Protein AF-A0A607Y9W4-F1 (afdb_monomer_lite)

Organism: NCBI:txid211968

Structure (mmCIF, N/CA/C/O backbone):
data_AF-A0A607Y9W4-F1
#
_entry.id   AF-A0A607Y9W4-F1
#
loop_
_atom_site.group_PDB
_atom_site.id
_atom_site.type_symbol
_atom_site.label_atom_id
_atom_site.label_alt_id
_atom_site.label_comp_id
_atom_site.label_asym_id
_atom_site.label_entity_id
_atom_site.label_seq_id
_atom_site.pdbx_PDB_ins_code
_atom_site.Cartn_x
_atom_site.Cartn_y
_atom_site.Cartn_z
_atom_site.occupancy
_atom_site.B_iso_or_equiv
_atom_site.auth_seq_id
_atom_site.auth_comp_id
_atom_site.auth_asym_id
_atom_site.auth_atom_id
_atom_site.pdbx_PDB_model_num
ATOM 1 N N . MET A 1 1 ? -17.759 1.672 23.196 1.00 49.59 1 MET A N 1
ATOM 2 C CA . MET A 1 1 ? -18.093 1.057 21.896 1.00 49.59 1 MET A CA 1
ATOM 3 C C . MET A 1 1 ? -17.533 1.968 20.822 1.00 49.59 1 MET A C 1
ATOM 5 O O . MET A 1 1 ? -18.019 3.084 20.705 1.00 49.59 1 MET A O 1
ATOM 9 N N . ALA A 1 2 ? -16.459 1.569 20.141 1.00 61.28 2 ALA A N 1
ATOM 10 C CA . ALA A 1 2 ? -16.024 2.295 18.952 1.00 61.28 2 ALA A CA 1
ATOM 11 C C . ALA A 1 2 ? -17.005 1.941 17.825 1.00 61.28 2 ALA A C 1
ATOM 13 O O . ALA A 1 2 ? -17.264 0.763 17.601 1.00 61.28 2 ALA A O 1
ATOM 14 N N . GLY A 1 3 ? -17.631 2.940 17.200 1.00 80.00 3 GLY A N 1
ATOM 15 C CA . GLY A 1 3 ? -18.433 2.719 15.993 1.00 80.00 3 GLY A CA 1
ATOM 16 C C . GLY A 1 3 ? -17.538 2.359 14.805 1.00 80.00 3 GLY A C 1
ATOM 17 O O . GLY A 1 3 ? -16.326 2.565 14.862 1.00 80.00 3 GLY A O 1
ATOM 18 N N . SER A 1 4 ? -18.118 1.843 13.720 1.00 90.06 4 SER A N 1
ATOM 19 C CA . SER A 1 4 ? -17.346 1.483 12.527 1.00 90.06 4 SER A CA 1
ATOM 20 C C . SER A 1 4 ? -16.551 2.674 11.989 1.00 90.06 4 SER A C 1
ATOM 22 O O . SER A 1 4 ? -17.078 3.780 11.869 1.00 90.06 4 SER A O 1
ATOM 24 N N . THR A 1 5 ? -15.278 2.450 11.664 1.00 95.69 5 THR A N 1
ATOM 25 C CA . THR A 1 5 ? -14.373 3.489 11.149 1.00 95.69 5 THR A CA 1
ATOM 26 C C . THR A 1 5 ? -13.770 3.058 9.822 1.00 95.69 5 THR A C 1
ATOM 28 O O . THR A 1 5 ? -13.392 1.900 9.653 1.00 95.69 5 THR A O 1
ATOM 31 N N . VAL A 1 6 ? -13.648 4.001 8.887 1.00 96.38 6 VAL A N 1
ATOM 32 C CA . VAL A 1 6 ? -12.937 3.809 7.621 1.00 96.38 6 VAL A CA 1
ATOM 33 C C . VAL A 1 6 ? -11.820 4.840 7.521 1.00 96.38 6 VAL A C 1
ATOM 35 O O . VAL A 1 6 ? -12.061 6.029 7.716 1.00 96.38 6 VAL A O 1
ATOM 38 N N . LEU A 1 7 ? -10.611 4.391 7.192 1.00 97.50 7 LEU A N 1
ATOM 39 C CA . LEU A 1 7 ? -9.509 5.259 6.783 1.00 97.50 7 LEU A CA 1
ATOM 40 C C . LEU A 1 7 ? -9.122 4.954 5.342 1.00 97.50 7 LEU A C 1
ATOM 42 O O . LEU A 1 7 ? -9.142 3.804 4.900 1.00 97.50 7 LEU A O 1
ATOM 46 N N . THR A 1 8 ? -8.751 6.002 4.619 1.00 97.75 8 THR A N 1
ATOM 47 C CA . THR A 1 8 ? -8.258 5.911 3.247 1.00 97.75 8 THR A CA 1
ATOM 48 C C . THR A 1 8 ?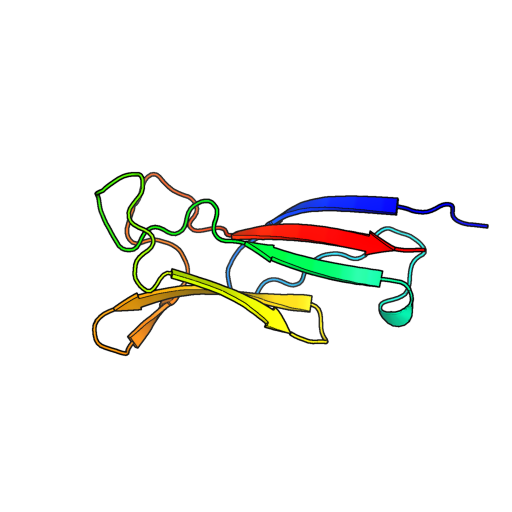 -7.055 6.823 3.076 1.00 97.75 8 THR A C 1
ATOM 50 O O . THR A 1 8 ? -6.832 7.736 3.876 1.00 97.75 8 THR A O 1
ATOM 53 N N . GLY A 1 9 ? -6.271 6.586 2.034 1.00 97.38 9 GLY A N 1
ATOM 54 C CA . GLY A 1 9 ? -5.183 7.480 1.673 1.00 97.38 9 GLY A CA 1
ATOM 55 C C . GLY A 1 9 ? -4.253 6.878 0.638 1.00 97.38 9 GLY A C 1
ATOM 56 O O . GLY A 1 9 ? -4.550 5.850 0.029 1.00 97.38 9 GLY A O 1
ATOM 57 N N . LEU A 1 10 ? -3.108 7.532 0.468 1.00 97.31 10 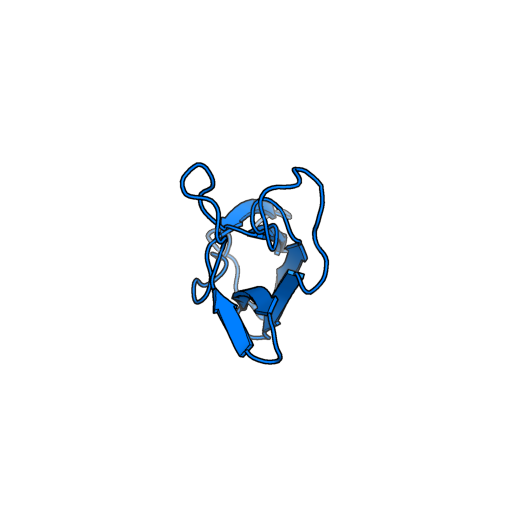LEU A N 1
ATOM 58 C CA . LEU A 1 10 ? -2.014 7.058 -0.369 1.00 97.31 10 LEU A CA 1
ATOM 59 C C . LEU A 1 10 ? -0.910 6.461 0.498 1.00 97.31 10 LEU A C 1
ATOM 61 O O . LEU A 1 10 ? -0.564 7.010 1.545 1.00 97.31 10 LEU A O 1
ATOM 65 N N . ILE A 1 11 ? -0.333 5.358 0.038 1.00 97.56 11 ILE A N 1
ATOM 66 C CA . ILE A 1 11 ? 0.690 4.601 0.751 1.00 97.56 11 ILE A CA 1
ATOM 67 C C . ILE A 1 11 ? 1.746 4.067 -0.220 1.00 97.56 11 ILE A C 1
ATOM 69 O O . ILE A 1 11 ? 1.443 3.620 -1.326 1.00 97.56 11 ILE A O 1
ATOM 73 N N . GLY A 1 12 ? 3.009 4.175 0.177 1.00 96.50 12 GLY A N 1
ATOM 74 C CA . GLY A 1 12 ? 4.158 3.728 -0.598 1.00 96.50 12 GLY A CA 1
ATOM 75 C C . GLY A 1 12 ? 4.480 2.250 -0.396 1.00 96.50 12 GLY A C 1
ATOM 76 O O . GLY A 1 12 ? 3.996 1.593 0.528 1.00 96.50 12 GLY A O 1
ATOM 77 N N . ASN A 1 13 ? 5.350 1.737 -1.263 1.00 97.00 13 ASN A N 1
ATOM 78 C CA . ASN A 1 13 ? 5.896 0.391 -1.143 1.00 97.00 13 ASN A CA 1
ATOM 79 C C . ASN A 1 13 ? 6.610 0.179 0.200 1.00 97.00 13 ASN A C 1
ATOM 81 O O . ASN A 1 13 ? 7.360 1.044 0.648 1.00 97.00 13 ASN A O 1
ATOM 85 N N . GLY A 1 14 ? 6.411 -0.982 0.820 1.00 97.38 14 GLY A N 1
ATOM 86 C CA . GLY A 1 14 ? 7.031 -1.349 2.093 1.00 97.38 14 GLY A CA 1
ATOM 87 C C . GLY A 1 14 ? 6.462 -0.618 3.309 1.00 97.38 14 GLY A C 1
ATOM 88 O O . GLY A 1 14 ? 6.919 -0.859 4.422 1.00 97.38 14 GLY A O 1
ATOM 89 N N . GLN A 1 15 ? 5.469 0.258 3.134 1.00 98.12 15 GLN A N 1
ATOM 90 C CA . GLN A 1 15 ? 4.782 0.900 4.250 1.00 98.12 15 GLN A CA 1
ATOM 91 C C . GLN A 1 15 ? 3.631 0.026 4.761 1.00 98.12 15 GLN A C 1
ATOM 93 O O . GLN A 1 15 ? 3.079 -0.805 4.037 1.00 98.12 15 GLN A O 1
ATOM 98 N N . GLN A 1 16 ? 3.263 0.236 6.024 1.00 98.19 16 GLN A N 1
ATOM 99 C CA . GLN A 1 16 ? 2.159 -0.460 6.674 1.00 98.19 16 GLN A CA 1
ATOM 100 C C . GLN A 1 16 ? 0.905 0.418 6.676 1.00 98.19 16 GLN A C 1
ATOM 102 O O . GLN A 1 16 ? 0.976 1.576 7.091 1.00 98.19 16 GLN A O 1
ATOM 107 N N . ILE A 1 17 ? -0.249 -0.117 6.257 1.00 98.44 17 ILE A N 1
ATOM 108 C CA . ILE A 1 17 ? -1.522 0.608 6.405 1.00 98.44 17 ILE A CA 1
ATOM 109 C C . ILE A 1 17 ? -1.758 0.870 7.903 1.00 98.44 17 ILE A C 1
ATOM 111 O O . ILE A 1 17 ? -1.702 -0.083 8.695 1.00 98.44 17 ILE A O 1
ATOM 115 N N . PRO A 1 18 ? -2.015 2.126 8.317 1.00 97.56 18 PRO A N 1
ATOM 116 C CA . PRO A 1 18 ? -2.269 2.440 9.716 1.00 97.56 18 PRO A CA 1
ATOM 117 C C . PRO A 1 18 ? -3.598 1.839 10.177 1.00 97.56 18 PRO A C 1
ATOM 119 O O . PRO A 1 18 ? -4.566 1.776 9.421 1.00 97.56 18 PRO A O 1
ATOM 122 N N . LEU A 1 19 ? -3.658 1.430 11.443 1.00 96.19 19 LEU A N 1
ATOM 123 C CA . LEU A 1 19 ? -4.929 1.108 12.082 1.00 96.19 19 LEU A CA 1
ATOM 124 C C . LEU A 1 19 ? -5.639 2.389 12.516 1.00 96.19 19 LEU A C 1
ATOM 126 O O . LEU A 1 19 ? -4.985 3.283 13.062 1.00 96.19 19 LEU A O 1
ATOM 130 N N . PRO A 1 20 ? -6.969 2.468 12.362 1.00 94.44 20 PRO A N 1
ATOM 131 C CA . PRO A 1 20 ? -7.746 3.469 13.069 1.00 94.44 20 PRO A CA 1
ATOM 132 C C . PRO A 1 20 ? -7.542 3.345 14.584 1.00 94.44 20 PRO A C 1
ATOM 134 O O . PRO A 1 20 ? -7.442 2.242 15.129 1.00 94.44 20 PRO A O 1
ATOM 137 N N . ALA A 1 21 ? -7.462 4.487 15.269 1.00 92.38 21 ALA A N 1
ATOM 138 C CA . ALA A 1 21 ? -7.228 4.523 16.708 1.00 92.38 21 ALA A CA 1
ATOM 139 C C . ALA A 1 21 ? -8.302 3.721 17.463 1.00 92.38 21 ALA A C 1
ATOM 141 O O . ALA A 1 21 ? -9.495 3.866 17.206 1.00 92.38 21 ALA A O 1
ATOM 142 N N . GLY A 1 22 ? -7.871 2.879 18.405 1.00 93.00 22 GLY A N 1
ATOM 143 C CA . GLY A 1 22 ? -8.768 2.046 19.212 1.00 93.00 22 GLY A CA 1
ATOM 144 C C . GLY A 1 22 ? -9.191 0.716 18.577 1.00 93.00 22 GLY A C 1
ATOM 145 O O . GLY A 1 22 ? -9.934 -0.021 19.219 1.00 93.00 22 GLY A O 1
ATOM 146 N N . PHE A 1 23 ? -8.708 0.377 17.375 1.00 95.12 23 PHE A N 1
ATOM 147 C CA . PHE A 1 23 ? -8.956 -0.920 16.738 1.00 95.12 23 PHE A CA 1
ATOM 148 C C . PHE A 1 23 ? -7.727 -1.826 16.755 1.00 95.12 23 PHE A C 1
ATOM 150 O O . PHE A 1 23 ? -6.589 -1.378 16.616 1.00 95.12 23 PHE A O 1
ATOM 157 N N . SER A 1 24 ? -7.974 -3.128 16.873 1.00 95.06 24 SER A N 1
ATOM 158 C CA . SER A 1 24 ? -6.980 -4.165 16.597 1.00 95.06 24 SER A CA 1
ATOM 159 C C . SER A 1 24 ? -7.088 -4.659 15.151 1.00 95.06 24 SER A C 1
ATOM 161 O O . SER A 1 24 ? -8.111 -4.507 14.490 1.00 95.06 24 SER A O 1
ATOM 163 N N . GLN A 1 25 ? -6.035 -5.305 14.652 1.00 95.44 25 GLN A N 1
ATOM 164 C CA . GLN A 1 25 ? -5.984 -5.825 13.281 1.00 95.44 25 GLN A CA 1
ATOM 165 C C . GLN A 1 25 ? -7.107 -6.812 12.950 1.00 95.44 25 GLN A C 1
ATOM 167 O O . GLN A 1 25 ? -7.609 -6.803 11.833 1.00 95.44 25 GLN A O 1
ATOM 172 N N . ASN A 1 26 ? -7.523 -7.624 13.923 1.00 95.75 26 ASN A N 1
ATOM 173 C CA . ASN A 1 26 ? -8.554 -8.649 13.736 1.00 95.75 26 ASN A CA 1
ATOM 174 C C . ASN A 1 26 ? -9.968 -8.065 13.608 1.00 95.75 26 ASN A C 1
ATOM 176 O O . ASN A 1 26 ? -10.896 -8.786 13.263 1.00 95.75 26 ASN A O 1
ATOM 180 N N . GLN A 1 27 ? -10.125 -6.773 13.891 1.00 95.81 27 GLN A N 1
ATOM 181 C CA . GLN A 1 27 ? -11.374 -6.031 13.745 1.00 95.81 27 GLN A CA 1
ATOM 182 C C . GLN A 1 27 ? -11.444 -5.281 12.415 1.00 95.81 27 GLN A C 1
ATOM 184 O O . GLN A 1 27 ? -12.380 -4.521 12.191 1.00 95.81 27 GLN A O 1
ATOM 189 N N . CYS A 1 28 ? -10.439 -5.439 11.552 1.00 96.88 28 CYS A N 1
ATOM 190 C CA . CYS A 1 28 ? -10.288 -4.642 10.350 1.00 96.88 28 CYS A CA 1
ATOM 191 C C . CYS A 1 28 ? -10.156 -5.510 9.103 1.00 96.88 28 CYS A C 1
ATOM 193 O O . CYS A 1 28 ? -9.545 -6.576 9.111 1.00 96.88 28 CYS A O 1
ATOM 195 N N . THR A 1 29 ? -10.661 -4.981 7.998 1.00 97.38 29 THR A N 1
ATOM 196 C CA . THR A 1 29 ? -10.391 -5.456 6.643 1.00 97.38 29 THR A CA 1
ATOM 197 C C . THR A 1 29 ? -9.735 -4.332 5.856 1.00 97.38 29 THR A C 1
ATOM 199 O O . THR A 1 29 ? -9.978 -3.153 6.118 1.00 97.38 29 THR A O 1
ATOM 202 N N . TRP A 1 30 ? -8.862 -4.676 4.915 1.00 98.19 30 TRP A N 1
ATOM 203 C CA . TRP A 1 30 ? -8.135 -3.689 4.128 1.00 98.19 30 TRP A CA 1
ATOM 204 C C . TRP A 1 30 ? -7.945 -4.149 2.692 1.00 98.19 30 TRP A C 1
ATOM 206 O O . TRP A 1 30 ? -7.942 -5.340 2.384 1.00 98.19 30 TRP A O 1
ATOM 216 N N . SER A 1 31 ? -7.768 -3.175 1.811 1.00 97.81 31 SER A N 1
ATOM 217 C CA . SER A 1 31 ? -7.427 -3.388 0.411 1.00 97.81 31 SER A CA 1
ATOM 218 C C . SER A 1 31 ? -6.507 -2.275 -0.069 1.00 97.81 31 SER A C 1
ATOM 220 O O . SER A 1 31 ? -6.437 -1.199 0.532 1.00 97.81 31 SER A O 1
ATOM 222 N N . VAL A 1 32 ? -5.787 -2.554 -1.150 1.00 97.56 32 VAL A N 1
ATOM 223 C CA . VAL A 1 32 ? -4.962 -1.576 -1.854 1.00 97.56 32 VAL A CA 1
ATOM 224 C C . VAL A 1 32 ? -5.262 -1.631 -3.339 1.00 97.56 32 VAL A C 1
ATOM 226 O O . VAL A 1 32 ? -5.614 -2.686 -3.864 1.00 97.56 32 VAL A O 1
ATOM 229 N N . SER A 1 33 ? -5.097 -0.500 -4.011 1.00 95.12 33 SER A N 1
ATOM 230 C CA . SER A 1 33 ? -5.242 -0.391 -5.458 1.00 95.12 33 SER A CA 1
ATOM 231 C C . SER A 1 33 ? -4.156 0.506 -6.035 1.00 95.12 33 SER A C 1
A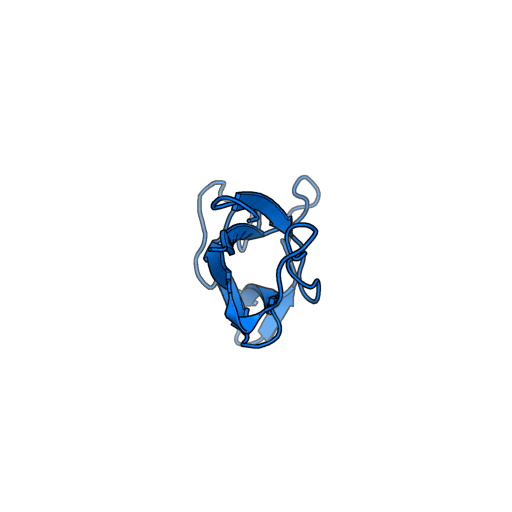TOM 233 O O . SER A 1 33 ? -3.568 1.347 -5.354 1.00 95.12 33 SER A O 1
ATOM 235 N N . ASN A 1 34 ? -3.888 0.331 -7.320 1.00 90.44 34 ASN A N 1
ATOM 236 C CA . ASN A 1 34 ? -3.034 1.221 -8.088 1.00 90.44 34 ASN A CA 1
ATOM 237 C C . ASN A 1 34 ? -3.630 2.636 -8.097 1.00 90.44 34 ASN A C 1
ATOM 239 O O . ASN A 1 34 ? -4.839 2.791 -8.278 1.00 90.44 34 ASN A O 1
ATOM 243 N N . SER A 1 35 ? -2.788 3.648 -7.869 1.00 88.44 35 SER A N 1
ATOM 244 C CA . SER A 1 35 ? -3.201 5.060 -7.841 1.00 88.44 35 SER A CA 1
ATOM 245 C C . SER A 1 35 ? -2.238 5.936 -8.637 1.00 88.44 35 SER A C 1
ATOM 247 O O . SER A 1 35 ? -2.667 6.661 -9.526 1.00 88.44 35 SER A O 1
ATOM 249 N N . GLU A 1 36 ? -0.934 5.847 -8.358 1.00 89.06 36 GLU A N 1
ATOM 250 C CA . GLU A 1 36 ? 0.089 6.735 -8.936 1.00 89.06 36 GLU A CA 1
ATOM 251 C C . GLU A 1 36 ? 1.343 5.982 -9.412 1.00 89.06 36 GLU A C 1
ATOM 253 O O . GLU A 1 36 ? 2.426 6.561 -9.509 1.00 89.06 36 GLU A O 1
ATOM 258 N N . ASN A 1 37 ? 1.226 4.682 -9.694 1.00 82.81 37 ASN A N 1
ATOM 259 C CA . ASN A 1 37 ? 2.344 3.810 -10.073 1.00 82.81 37 ASN A CA 1
ATOM 260 C C . ASN A 1 37 ? 2.269 3.267 -11.519 1.00 82.81 37 ASN A C 1
ATOM 262 O O . ASN A 1 37 ? 2.280 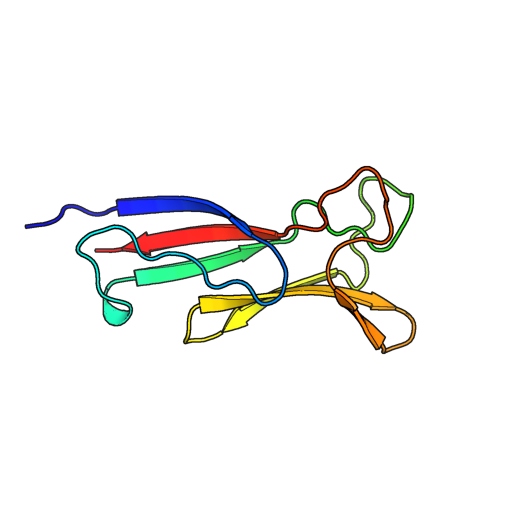2.046 -11.721 1.00 82.81 37 ASN A O 1
ATOM 266 N N . PRO A 1 38 ? 2.173 4.136 -12.545 1.00 81.31 38 PRO A N 1
ATOM 267 C CA . PRO A 1 38 ? 2.240 3.690 -13.929 1.00 81.31 38 PRO A CA 1
ATOM 268 C C . PRO A 1 38 ? 3.653 3.200 -14.281 1.00 81.31 38 PRO A C 1
ATOM 270 O O . PRO A 1 38 ? 4.656 3.775 -13.859 1.00 81.31 38 PRO A O 1
ATOM 273 N N . HIS A 1 39 ? 3.715 2.178 -15.134 1.00 78.50 39 HIS A N 1
ATOM 274 C CA . HIS A 1 39 ? 4.958 1.585 -15.647 1.00 78.50 39 HIS A CA 1
ATOM 275 C C . HIS A 1 39 ? 5.740 2.544 -16.575 1.00 78.50 39 HIS A C 1
ATOM 277 O O . HIS A 1 39 ? 6.900 2.310 -16.908 1.00 78.50 39 HIS A O 1
ATOM 283 N N . GLY A 1 40 ? 5.130 3.648 -17.031 1.00 73.50 40 GLY A N 1
ATOM 284 C CA . GLY A 1 40 ? 5.790 4.589 -17.935 1.00 73.50 40 GLY A CA 1
ATOM 285 C C . GLY A 1 40 ? 5.044 5.903 -18.163 1.00 73.50 40 GLY A C 1
ATOM 286 O O . GLY A 1 40 ? 4.141 6.283 -17.425 1.00 73.50 40 GLY A O 1
ATOM 287 N N . TRP A 1 41 ? 5.441 6.612 -19.219 1.00 71.00 41 TRP A N 1
ATOM 288 C CA . TRP A 1 41 ? 5.012 7.980 -19.544 1.00 71.00 41 TRP A CA 1
ATOM 289 C C . TRP A 1 41 ? 3.562 8.111 -20.039 1.00 71.00 41 TRP A C 1
ATOM 291 O O . TRP A 1 41 ? 3.045 9.223 -20.143 1.00 71.00 41 TRP A O 1
ATOM 301 N N . LYS A 1 42 ? 2.877 6.997 -20.328 1.00 71.12 42 LYS A N 1
ATOM 302 C CA . LYS A 1 42 ? 1.460 7.013 -20.706 1.00 71.12 42 LYS A CA 1
ATOM 303 C C . LYS A 1 42 ? 0.587 7.157 -19.446 1.00 71.12 42 LYS A C 1
ATOM 305 O O . LYS A 1 42 ? 0.629 6.259 -18.607 1.00 71.12 42 LYS A O 1
ATOM 310 N N . PRO A 1 43 ? -0.247 8.210 -19.324 1.00 63.81 43 PRO A N 1
ATOM 311 C CA . PRO A 1 43 ? -0.936 8.557 -18.073 1.00 63.81 43 PRO A CA 1
ATOM 312 C C . PRO A 1 43 ? -1.822 7.459 -17.469 1.00 63.81 43 PRO A C 1
ATOM 314 O O . PRO A 1 43 ? -2.000 7.430 -16.260 1.00 63.81 43 PRO A O 1
ATOM 317 N N . ASN A 1 44 ? -2.343 6.547 -18.297 1.00 68.25 44 ASN A N 1
ATOM 318 C CA . ASN A 1 44 ? -3.277 5.489 -17.889 1.00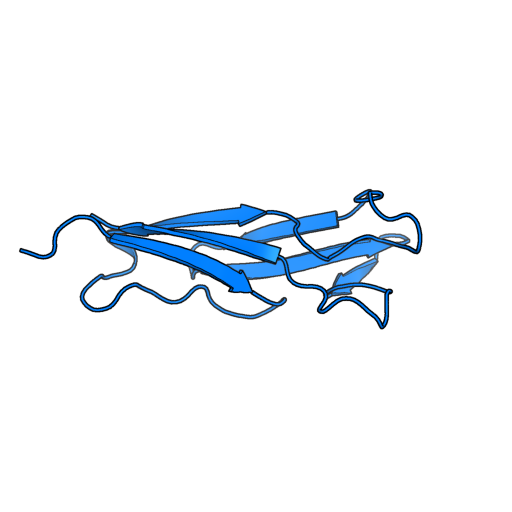 68.25 44 ASN A CA 1
ATOM 319 C C . ASN A 1 44 ? -2.724 4.074 -18.137 1.00 68.25 44 ASN A C 1
ATOM 321 O O . ASN A 1 44 ? -3.488 3.120 -18.272 1.00 68.25 44 ASN A O 1
ATOM 325 N N . TYR A 1 45 ? -1.404 3.926 -18.279 1.00 73.00 45 TYR A N 1
ATOM 326 C CA . TYR A 1 45 ? -0.784 2.632 -18.560 1.00 73.00 45 TYR A CA 1
ATOM 327 C C . TYR A 1 45 ? -0.294 1.957 -17.274 1.00 73.00 45 TYR A C 1
ATOM 329 O O . TYR A 1 45 ? 0.809 2.218 -16.794 1.00 73.00 45 TYR A O 1
ATOM 337 N N . PHE A 1 46 ? -1.133 1.063 -16.744 1.00 73.00 46 PHE A N 1
ATOM 338 C CA . PHE A 1 46 ? -0.884 0.274 -15.529 1.00 73.00 46 PHE A CA 1
ATOM 339 C C . PHE A 1 46 ? -0.460 -1.174 -15.824 1.00 73.00 46 PHE A C 1
ATOM 341 O O . PHE A 1 46 ? -0.648 -2.070 -15.000 1.00 73.00 46 PHE A O 1
ATOM 348 N N . ALA A 1 47 ? 0.053 -1.453 -17.025 1.00 77.81 47 ALA A N 1
ATOM 349 C CA . ALA A 1 47 ? 0.500 -2.804 -17.344 1.00 77.81 47 ALA A CA 1
ATOM 350 C C . ALA A 1 47 ? 1.647 -3.209 -16.412 1.00 77.81 47 ALA A C 1
ATOM 352 O O . ALA A 1 47 ? 2.560 -2.426 -16.164 1.00 77.81 47 ALA A O 1
ATOM 353 N N . GLY A 1 48 ? 1.564 -4.420 -15.866 1.00 83.19 48 GLY A N 1
ATOM 354 C CA . GLY A 1 48 ? 2.519 -4.902 -14.874 1.00 83.19 48 GLY A CA 1
ATOM 355 C C . GLY A 1 48 ? 2.392 -4.235 -13.502 1.00 83.19 48 GLY A C 1
ATOM 356 O O . GLY A 1 48 ? 3.096 -4.663 -12.592 1.00 83.19 48 GLY A O 1
ATOM 357 N N . SER A 1 49 ? 1.516 -3.239 -13.309 1.00 89.38 49 SER A N 1
ATOM 358 C CA . SER A 1 49 ? 1.363 -2.572 -12.018 1.00 89.38 49 SER A CA 1
ATOM 359 C C . SER A 1 49 ? 0.804 -3.518 -10.954 1.00 89.38 49 SER A C 1
ATOM 361 O O . SER A 1 49 ? -0.056 -4.364 -11.196 1.00 89.38 49 SER A O 1
ATOM 363 N N . VAL A 1 50 ? 1.316 -3.360 -9.739 1.00 92.25 50 VAL A N 1
ATOM 364 C CA . VAL A 1 50 ? 1.048 -4.207 -8.583 1.00 92.25 50 VAL A CA 1
ATOM 365 C C . VAL A 1 50 ? 0.597 -3.325 -7.434 1.00 92.25 50 VAL A C 1
ATOM 367 O O . VAL A 1 50 ? 1.289 -2.382 -7.050 1.00 92.25 50 VAL A O 1
ATOM 370 N N . ALA A 1 51 ? -0.553 -3.672 -6.872 1.00 95.81 51 ALA A N 1
ATOM 371 C CA . ALA A 1 51 ? -1.000 -3.218 -5.570 1.00 95.81 51 ALA A CA 1
ATOM 372 C C . ALA A 1 51 ? -1.424 -4.461 -4.790 1.00 95.81 51 ALA A C 1
ATOM 374 O O . ALA A 1 51 ? -2.437 -5.091 -5.090 1.00 95.81 51 ALA A O 1
ATOM 375 N N . LYS A 1 52 ? -0.602 -4.867 -3.825 1.00 97.19 52 LYS A N 1
ATOM 376 C CA . LYS A 1 52 ? -0.885 -6.005 -2.947 1.00 97.19 52 LYS A CA 1
ATOM 377 C C . LYS A 1 52 ? -0.636 -5.607 -1.508 1.00 97.19 52 LYS A C 1
ATOM 379 O O . LYS A 1 52 ? 0.204 -4.762 -1.219 1.00 97.19 52 LYS A O 1
ATOM 384 N N . VAL A 1 53 ? -1.370 -6.234 -0.607 1.00 97.94 53 VAL A N 1
ATOM 385 C CA . VAL A 1 53 ? -1.238 -6.012 0.826 1.00 97.94 53 VAL A CA 1
ATOM 386 C C . VAL A 1 53 ? -1.340 -7.345 1.539 1.00 97.94 53 VAL A C 1
ATOM 388 O O . VAL A 1 53 ? -2.190 -8.171 1.203 1.00 97.94 53 VAL A O 1
ATOM 391 N N . ASP A 1 54 ? -0.434 -7.581 2.480 1.00 97.00 54 ASP A N 1
ATOM 392 C CA . ASP A 1 54 ? -0.380 -8.839 3.212 1.00 97.00 54 ASP A CA 1
ATOM 393 C C . ASP A 1 54 ? -1.265 -8.833 4.471 1.00 97.00 54 ASP A C 1
ATOM 395 O O . ASP A 1 54 ? -1.976 -7.869 4.783 1.00 97.00 54 ASP A O 1
ATOM 399 N N . LYS A 1 55 ? -1.211 -9.942 5.217 1.00 95.62 55 LYS A N 1
ATOM 400 C CA . LYS A 1 55 ? -1.950 -10.097 6.473 1.00 95.62 55 LYS A CA 1
ATOM 401 C C . LYS A 1 55 ? -1.500 -9.130 7.564 1.00 95.62 55 LYS A C 1
ATOM 403 O O . LYS A 1 55 ? -2.299 -8.885 8.452 1.00 95.62 55 LYS A O 1
ATOM 408 N N . ASN A 1 56 ? -0.284 -8.590 7.496 1.00 96.25 56 ASN A N 1
ATOM 409 C CA . ASN A 1 56 ? 0.280 -7.604 8.418 1.00 96.25 56 ASN A CA 1
ATOM 410 C C . ASN A 1 56 ? 0.104 -6.167 7.917 1.00 96.25 56 ASN A C 1
ATOM 412 O O . ASN A 1 56 ? 0.732 -5.260 8.464 1.00 96.25 56 ASN A O 1
ATOM 416 N N . ARG A 1 57 ? -0.762 -5.943 6.917 1.00 97.19 57 ARG A N 1
ATOM 417 C CA . ARG A 1 57 ? -1.012 -4.637 6.292 1.00 97.19 57 ARG A CA 1
ATOM 418 C C . ARG A 1 57 ? 0.200 -4.044 5.565 1.00 97.19 57 ARG A C 1
ATOM 420 O O . ARG A 1 57 ? 0.185 -2.852 5.257 1.00 97.19 57 ARG A O 1
ATOM 427 N N . MET A 1 58 ? 1.238 -4.833 5.303 1.00 98.12 58 MET A N 1
ATOM 428 C CA . MET A 1 58 ? 2.414 -4.376 4.568 1.00 98.12 58 MET A CA 1
ATOM 429 C C . MET A 1 58 ? 2.088 -4.308 3.084 1.00 98.12 58 MET A C 1
ATOM 431 O O . MET A 1 58 ? 1.568 -5.266 2.506 1.00 98.12 58 MET A O 1
ATOM 435 N N . VAL A 1 59 ? 2.378 -3.164 2.475 1.00 98.06 59 VAL A N 1
ATOM 436 C CA . VAL A 1 59 ? 2.016 -2.877 1.089 1.00 98.06 59 VAL A CA 1
ATOM 437 C C . VAL A 1 59 ? 3.171 -3.194 0.147 1.00 98.06 59 VAL A C 1
ATOM 439 O O . VAL A 1 59 ? 4.289 -2.720 0.329 1.00 98.06 59 VAL A O 1
ATOM 442 N N . LEU A 1 60 ? 2.867 -3.935 -0.915 1.00 96.69 60 LEU A N 1
ATOM 443 C CA . LEU A 1 60 ? 3.683 -4.041 -2.117 1.00 96.69 60 LEU A CA 1
ATOM 444 C C . LEU A 1 60 ? 3.053 -3.148 -3.193 1.00 96.69 60 LEU A C 1
ATOM 446 O O . LEU A 1 60 ? 1.940 -3.419 -3.654 1.00 96.69 60 LEU A O 1
ATOM 450 N N . CYS A 1 61 ? 3.758 -2.083 -3.569 1.00 95.00 61 CYS A N 1
ATOM 451 C CA . CYS A 1 61 ? 3.277 -1.083 -4.518 1.00 95.00 61 CYS A CA 1
ATOM 452 C C . CYS A 1 61 ? 4.337 -0.768 -5.573 1.00 95.00 61 CYS A C 1
ATOM 454 O O . CYS A 1 61 ? 5.432 -0.310 -5.253 1.00 95.00 61 CYS A O 1
ATOM 456 N N . GLY A 1 62 ? 4.024 -0.999 -6.840 1.00 94.00 62 GLY A N 1
ATOM 457 C CA . GLY A 1 62 ? 4.990 -0.795 -7.917 1.00 94.00 62 GLY A CA 1
ATOM 458 C C . GLY A 1 62 ? 4.517 -1.416 -9.212 1.00 94.00 62 GLY A C 1
ATOM 459 O O . GLY A 1 62 ? 3.312 -1.489 -9.445 1.00 94.00 62 GLY A O 1
ATOM 460 N N . PHE A 1 63 ? 5.437 -1.898 -10.030 1.00 91.69 63 PHE A N 1
ATOM 461 C CA . PHE A 1 63 ? 5.129 -2.627 -11.255 1.00 91.69 63 PHE A CA 1
ATOM 462 C C . PHE A 1 63 ? 6.241 -3.621 -11.594 1.00 91.69 63 PHE A C 1
ATOM 464 O O . PHE A 1 63 ? 7.348 -3.531 -11.067 1.00 91.69 63 PHE A O 1
ATOM 471 N N . TYR A 1 64 ? 5.931 -4.594 -12.444 1.00 89.50 64 TYR A N 1
ATOM 472 C CA . TYR A 1 64 ? 6.918 -5.488 -13.035 1.00 89.50 64 TYR A CA 1
ATOM 473 C C . TYR A 1 64 ? 7.347 -4.977 -14.405 1.00 89.50 64 TYR A C 1
ATOM 475 O O . TYR A 1 64 ? 6.485 -4.793 -15.261 1.00 89.50 64 TYR A O 1
ATOM 483 N N . ASP A 1 65 ? 8.656 -4.843 -14.600 1.00 86.25 65 ASP A N 1
ATOM 484 C CA . ASP A 1 65 ? 9.302 -4.566 -15.884 1.00 86.25 65 ASP A CA 1
ATOM 485 C C . ASP A 1 65 ? 10.378 -5.625 -16.132 1.00 86.25 65 ASP A C 1
ATOM 487 O O . ASP A 1 65 ? 11.179 -5.913 -15.243 1.00 86.25 65 ASP A O 1
ATOM 491 N N . GLU A 1 66 ? 10.358 -6.268 -17.299 1.00 87.56 66 GLU A N 1
ATOM 492 C CA . GLU A 1 66 ? 11.280 -7.366 -17.646 1.00 87.56 66 GLU A CA 1
ATOM 493 C C . GLU A 1 66 ? 11.452 -8.415 -16.521 1.00 87.56 66 GLU A C 1
ATOM 495 O O . GLU A 1 66 ? 12.556 -8.860 -16.218 1.00 87.56 66 GLU A O 1
ATOM 500 N N . TYR A 1 67 ? 10.342 -8.808 -15.878 1.00 86.69 67 TYR A N 1
ATOM 501 C CA . TYR A 1 67 ? 10.283 -9.738 -14.732 1.00 86.69 67 TYR A CA 1
ATOM 502 C C . TYR A 1 67 ? 10.873 -9.222 -13.407 1.00 86.69 67 TYR A C 1
ATOM 504 O O . TYR A 1 67 ? 10.807 -9.922 -12.394 1.00 86.69 67 TYR A O 1
ATOM 512 N N . ASN A 1 68 ? 11.373 -7.991 -13.366 1.00 90.81 68 ASN A N 1
ATOM 513 C CA . ASN A 1 68 ? 11.878 -7.344 -12.162 1.00 90.81 68 ASN A CA 1
ATOM 514 C C . ASN A 1 68 ? 10.790 -6.488 -11.519 1.00 90.81 68 ASN A C 1
ATOM 516 O O . ASN A 1 68 ? 10.104 -5.724 -12.194 1.00 90.81 68 ASN A O 1
ATOM 520 N N . PHE A 1 69 ? 10.628 -6.604 -10.202 1.00 92.12 69 PHE A N 1
ATOM 521 C CA . PHE A 1 69 ? 9.736 -5.712 -9.469 1.00 92.12 69 PHE A CA 1
ATOM 522 C C . PHE A 1 69 ? 10.427 -4.372 -9.214 1.00 92.12 69 PHE A C 1
ATOM 524 O O . PHE A 1 69 ? 11.495 -4.326 -8.601 1.00 92.12 69 PHE A O 1
ATOM 531 N N . LEU A 1 70 ? 9.774 -3.291 -9.624 1.00 90.88 70 LEU A N 1
ATOM 532 C CA . LEU A 1 70 ? 10.219 -1.920 -9.431 1.00 90.88 70 LEU A CA 1
ATOM 533 C C . LEU A 1 70 ? 9.215 -1.211 -8.525 1.00 90.88 70 LEU A C 1
ATOM 535 O O . LEU A 1 70 ? 8.023 -1.119 -8.823 1.00 90.88 70 LEU A O 1
ATOM 539 N N . ALA A 1 71 ? 9.700 -0.757 -7.370 1.00 93.56 71 ALA A N 1
ATOM 540 C CA . ALA A 1 71 ? 8.873 -0.076 -6.387 1.00 93.56 71 ALA A CA 1
ATOM 541 C C . ALA A 1 71 ? 8.468 1.314 -6.894 1.00 93.56 71 ALA A C 1
ATOM 543 O O . ALA A 1 71 ? 9.298 2.086 -7.370 1.00 93.56 71 ALA A O 1
ATOM 544 N N . GLY A 1 72 ? 7.196 1.661 -6.721 1.00 91.56 72 GLY A N 1
ATOM 545 C CA . GLY A 1 72 ? 6.687 2.984 -7.058 1.00 91.56 72 GLY A CA 1
ATOM 546 C C . GLY A 1 72 ? 6.472 3.223 -8.553 1.00 91.56 72 GLY A C 1
ATOM 547 O O . GLY A 1 72 ? 5.758 2.467 -9.203 1.00 91.56 72 GLY A O 1
ATOM 548 N N . SER A 1 73 ? 7.012 4.327 -9.074 1.00 88.44 73 SER A N 1
ATOM 549 C CA . SER A 1 73 ? 6.800 4.807 -10.446 1.00 88.44 73 SER A CA 1
ATOM 550 C C . SER A 1 73 ? 8.130 5.181 -11.099 1.00 88.44 73 SER A C 1
ATOM 552 O O . SER A 1 73 ? 9.028 5.677 -10.425 1.00 88.44 73 SER A O 1
ATOM 554 N N . HIS A 1 74 ? 8.237 5.018 -12.420 1.00 84.81 74 HIS A N 1
ATOM 555 C CA . HIS A 1 74 ? 9.344 5.577 -13.214 1.00 84.81 74 HIS A CA 1
ATOM 556 C C . HIS A 1 74 ? 9.157 7.052 -13.582 1.00 84.81 74 HIS A C 1
ATOM 558 O O . HIS A 1 74 ? 9.997 7.645 -14.259 1.00 84.81 74 HIS A O 1
ATOM 564 N N . ARG A 1 75 ? 8.053 7.665 -13.154 1.00 84.62 75 ARG A N 1
ATOM 565 C CA . ARG A 1 75 ? 7.782 9.081 -13.382 1.00 84.62 75 ARG A CA 1
ATOM 566 C C . ARG A 1 75 ? 8.274 9.923 -12.213 1.00 84.62 75 ARG A C 1
ATOM 568 O O . ARG A 1 75 ? 7.918 9.658 -11.072 1.00 84.62 75 ARG A O 1
ATOM 575 N N . THR A 1 76 ? 9.031 10.975 -12.512 1.00 85.69 76 THR A N 1
ATOM 576 C CA . THR A 1 76 ? 9.563 11.913 -11.509 1.00 85.69 76 THR A CA 1
ATOM 577 C C . THR A 1 76 ? 8.515 12.884 -10.968 1.00 85.69 76 THR A C 1
ATOM 579 O O . THR A 1 76 ? 8.734 13.501 -9.931 1.00 85.69 76 THR A O 1
ATOM 582 N N . ASP A 1 77 ? 7.377 13.019 -11.650 1.00 85.75 77 ASP A N 1
ATOM 583 C CA . ASP A 1 77 ? 6.264 13.881 -11.247 1.00 85.75 77 ASP A CA 1
ATOM 584 C C . ASP A 1 77 ? 5.190 13.163 -10.412 1.00 85.75 77 ASP A C 1
ATOM 586 O O . ASP A 1 77 ? 4.238 13.799 -9.966 1.00 85.75 77 ASP A O 1
ATOM 590 N N . LEU A 1 78 ? 5.334 11.853 -10.179 1.00 87.12 78 LEU A N 1
ATOM 591 C CA . LEU A 1 78 ? 4.413 11.057 -9.366 1.00 87.12 78 LEU A CA 1
ATOM 592 C C . LEU A 1 78 ? 5.099 10.542 -8.107 1.00 87.12 78 LEU A C 1
ATOM 594 O O . LEU A 1 78 ? 6.280 10.207 -8.114 1.00 87.12 78 LEU A O 1
ATOM 598 N N . SER A 1 79 ? 4.330 10.395 -7.027 1.00 88.00 79 SER A N 1
ATOM 599 C CA . SER A 1 79 ? 4.873 9.870 -5.772 1.00 88.00 79 SER A CA 1
ATOM 600 C C . SER A 1 79 ? 5.062 8.346 -5.779 1.00 88.00 79 SER A C 1
ATOM 602 O O . SER A 1 79 ? 5.691 7.802 -4.871 1.00 88.00 79 SER A O 1
ATOM 604 N N . GLY A 1 80 ? 4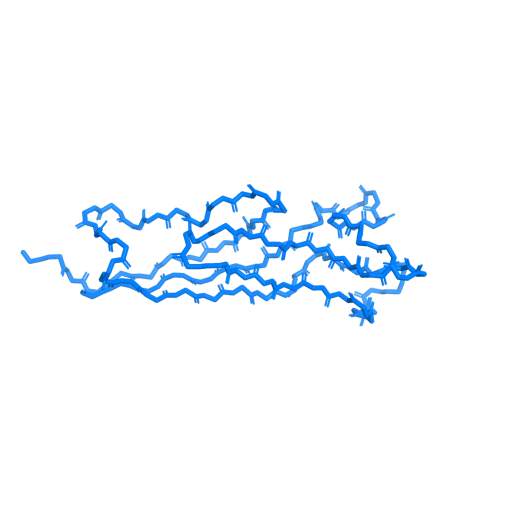.520 7.646 -6.786 1.00 90.31 80 GLY A N 1
ATOM 605 C CA . GLY A 1 80 ? 4.613 6.190 -6.919 1.00 90.31 80 GLY A CA 1
ATOM 606 C C . GLY A 1 80 ? 3.758 5.418 -5.914 1.00 90.31 80 GLY A C 1
ATOM 607 O O . GLY A 1 80 ? 4.011 4.244 -5.657 1.00 90.31 80 GLY A O 1
ATOM 608 N N . LYS A 1 81 ? 2.765 6.059 -5.299 1.00 95.00 81 LYS A N 1
ATOM 609 C CA . LYS A 1 81 ? 1.952 5.442 -4.250 1.00 95.00 81 LYS A CA 1
ATOM 610 C C . LYS A 1 81 ? 0.772 4.644 -4.799 1.00 95.00 81 LYS A C 1
ATOM 612 O O . LYS A 1 81 ? 0.256 4.882 -5.894 1.00 95.00 81 LYS A O 1
ATOM 617 N N . CYS A 1 82 ? 0.314 3.715 -3.974 1.00 95.31 82 CYS A N 1
ATOM 618 C CA . CYS A 1 82 ? -0.946 3.006 -4.124 1.00 95.31 82 CYS A CA 1
ATOM 619 C C . CYS A 1 82 ? -1.982 3.670 -3.222 1.00 95.31 82 CYS A C 1
ATOM 621 O O . CYS A 1 82 ? -1.633 4.307 -2.226 1.00 95.31 82 CYS A O 1
ATOM 623 N N . SER A 1 83 ? -3.256 3.522 -3.551 1.00 96.62 83 SER A N 1
ATOM 624 C CA . SER A 1 83 ? -4.331 3.877 -2.634 1.00 96.62 83 SER A CA 1
ATOM 625 C C . SER A 1 83 ? -4.594 2.721 -1.677 1.00 96.62 83 SER A C 1
ATOM 627 O O . SER A 1 83 ? -4.361 1.555 -2.010 1.00 96.62 83 SER A O 1
ATOM 629 N N . TYR A 1 84 ? -5.076 3.037 -0.480 1.00 98.12 84 TYR A N 1
ATOM 630 C CA . TYR A 1 84 ? -5.552 2.043 0.471 1.00 98.12 84 TYR A CA 1
ATOM 631 C C . TYR A 1 84 ? -6.907 2.429 1.050 1.00 98.12 84 TYR A C 1
ATOM 633 O O . TYR A 1 84 ? -7.249 3.609 1.160 1.00 98.12 84 TYR A O 1
ATOM 641 N N . VAL A 1 85 ? -7.640 1.405 1.476 1.00 98.25 85 VAL A N 1
ATOM 642 C CA . VAL A 1 85 ? -8.821 1.520 2.331 1.00 98.25 85 VAL A CA 1
ATOM 643 C C . VAL A 1 85 ? -8.663 0.516 3.463 1.00 98.25 85 VAL A C 1
ATOM 645 O O . VAL A 1 85 ? -8.330 -0.642 3.213 1.00 98.25 85 VAL A O 1
ATOM 648 N N . ILE A 1 86 ? -8.914 0.943 4.698 1.00 98.38 86 ILE A N 1
ATOM 649 C CA . ILE A 1 86 ? -9.069 0.064 5.858 1.00 98.38 86 ILE A CA 1
ATOM 650 C C . ILE A 1 86 ? -10.389 0.384 6.547 1.00 98.38 86 ILE A C 1
ATOM 652 O O . ILE A 1 86 ? -10.680 1.541 6.841 1.00 98.38 86 ILE A O 1
ATOM 656 N N . SER A 1 87 ? -11.196 -0.644 6.776 1.00 97.25 87 SER A N 1
ATOM 657 C CA . SER A 1 87 ? -12.492 -0.557 7.440 1.00 97.25 87 SER A CA 1
ATOM 658 C C . SER A 1 87 ? -12.482 -1.456 8.663 1.00 97.25 87 SER A C 1
ATOM 660 O O . SER A 1 87 ? -12.083 -2.615 8.555 1.00 97.25 87 SER A O 1
ATOM 662 N N . CYS A 1 88 ? -12.902 -0.926 9.810 1.00 96.75 88 CYS A N 1
ATOM 663 C CA . CYS A 1 88 ? -12.922 -1.654 11.070 1.00 96.75 88 CYS A CA 1
ATOM 664 C C . CYS A 1 88 ? -14.284 -1.580 11.763 1.00 96.75 88 CYS A C 1
ATOM 666 O O . CYS A 1 88 ? -14.977 -0.561 11.657 1.00 96.75 88 CYS A O 1
ATOM 668 N N . GLN A 1 89 ? -14.640 -2.648 12.483 1.00 92.56 89 GLN A N 1
ATOM 669 C CA . GLN A 1 89 ? -15.887 -2.798 13.237 1.00 92.56 89 GLN A CA 1
ATOM 670 C C . GLN A 1 89 ? -15.662 -3.506 14.577 1.00 92.56 89 GLN A C 1
ATOM 672 O O . GLN A 1 89 ? -14.804 -4.412 14.657 1.00 92.56 89 GLN A O 1
#

Foldseek 3Di:
DDDKDKDKDWDWAQDADDDDPPDDLVQKDKFKAADFAAADDDRPHCAQFDWDADSRRHTHGYGDDPNDGDTAYPDPPTPRIIMMMMMGD

Secondary structure (DSSP, 8-state):
-PPPEEEEEEE-TTPBPPPPTT--GGGEEEEEEESS--SSSSTT--TTEEEEE-TT-BEEEEEEETTEEEES-S-TTS--PEEEEEEE-

Radius of gyration: 14.28 Å; chains: 1; bounding box: 30×24×43 Å

Sequence (89 aa):
MAGSTVLTGLIGNGQQIPLPAGFSQNQCTWSVSNSENPHGWKPNYFAGSVAKVDKNRMVLCGFYDEYNFLAGSHRTDLSGKCSYVISCQ

pLDDT: mean 90.44, std 9.56, range [49.59, 98.44]